Protein AF-M2A6C0-F1 (afdb_monomer)

Mean predicted aligned error: 3.57 Å

Solvent-accessible surface area (backbone atoms only — not comparable to full-atom value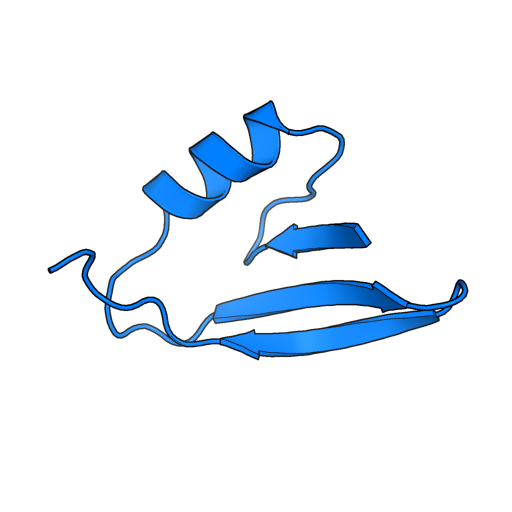s): 3055 Å² total; per-residue (Å²): 86,70,48,28,46,64,94,43,70,33,89,54,77,65,46,50,54,56,51,56,73,72,55,54,71,74,46,74,37,49,34,32,30,41,55,97,87,40,82,44,80,44,80,47,61,46,70,80,96,123

Secondary structure (DSSP, 8-state):
-EEEETTEE-SSHHHHHHHHHTPPTT--EEEEEEETTEEEEEEE-PPP--

Radius of gyration: 10.95 Å; Cα contacts (8 Å, |Δi|>4): 73; chains: 1; bounding box: 22×21×33 Å

InterPro domains:
  IPR036034 PDZ superfamily [G3DSA:2.30.42.10] (1-50)
  IPR036034 PDZ superfamily [SSF50156] (2-49)

pLDDT: mean 89.6, std 5.73, range [62.16, 96.0]

Nearest PDB structures (foldseek):
  7w23-assembly1_A  TM=9.475E-01  e=3.608E-03  Mycobacterium tuberculosis H37Rv
  7w21-assembly1_A  TM=9.473E-01  e=4.373E-03  Mycobacterium tuberculosis H37Rv
  7w4t-assembly1_A-3  TM=9.517E-01  e=4.971E-03  Mycobacterium tuberculosis H37Rv
  7w25-assembly1_A  TM=9.467E-01  e=7.302E-03  Mycobacterium tuberculosis H37Rv
  2kjp-assembly1_A  TM=7.009E-01  e=8.336E-02  Bacillus subtilis

Sequence (50 aa):
MIVKLASQKIEDIYDYTYAIEALKIGETVEIVVNREGQDVTLSITPGSRD

Structure (mmCIF, N/CA/C/O backbone):
data_AF-M2A6C0-F1
#
_entry.id   AF-M2A6C0-F1
#
loop_
_atom_site.group_PDB
_atom_site.id
_atom_site.type_symbol
_atom_site.label_atom_id
_atom_site.label_alt_id
_atom_site.label_comp_id
_atom_site.label_asym_id
_atom_site.label_entity_id
_atom_site.label_seq_id
_atom_site.pdbx_PDB_ins_code
_atom_site.Cartn_x
_atom_site.Cartn_y
_atom_site.Cartn_z
_at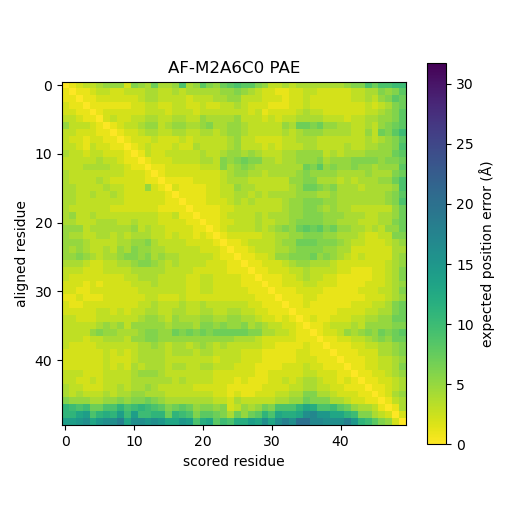om_site.occupancy
_atom_site.B_iso_or_equiv
_atom_site.auth_seq_id
_atom_site.auth_comp_id
_atom_site.auth_asym_id
_atom_site.auth_atom_id
_atom_site.pdbx_PDB_model_num
ATOM 1 N N . MET A 1 1 ? -12.072 2.333 4.634 1.00 85.69 1 MET A N 1
ATOM 2 C CA . MET A 1 1 ? -10.925 3.250 4.430 1.00 85.69 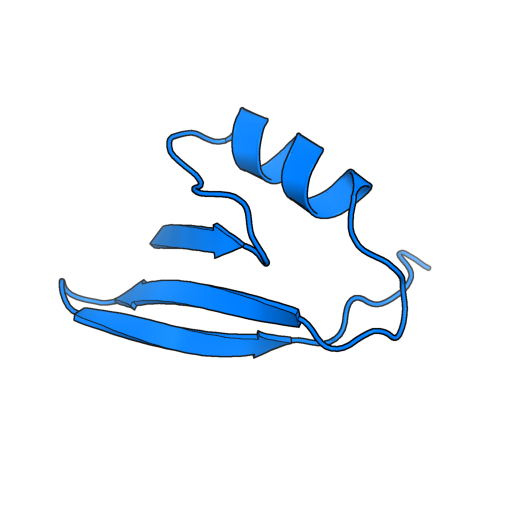1 MET A CA 1
ATOM 3 C C . MET A 1 1 ? -9.690 2.415 4.143 1.00 85.69 1 MET A C 1
ATOM 5 O O . MET A 1 1 ? -9.573 1.359 4.746 1.00 85.69 1 MET A O 1
ATOM 9 N N . ILE A 1 2 ? -8.810 2.827 3.229 1.00 87.75 2 ILE A N 1
ATOM 10 C CA . ILE A 1 2 ? -7.525 2.137 3.024 1.00 87.75 2 ILE A CA 1
ATOM 11 C C . ILE A 1 2 ? -6.589 2.589 4.141 1.00 87.75 2 ILE A C 1
ATOM 13 O O . ILE A 1 2 ? -6.452 3.787 4.353 1.00 87.75 2 ILE A O 1
ATOM 17 N N . VAL A 1 3 ? -5.995 1.642 4.862 1.00 92.88 3 VAL A N 1
ATOM 18 C CA . VAL A 1 3 ? -5.093 1.930 5.992 1.00 92.88 3 VAL A CA 1
ATOM 19 C C . VAL A 1 3 ? -3.651 1.513 5.700 1.00 92.88 3 VAL A C 1
ATOM 21 O O . VAL A 1 3 ? -2.713 2.022 6.315 1.00 92.88 3 VAL A O 1
ATOM 24 N N . LYS A 1 4 ? -3.452 0.611 4.732 1.00 92.19 4 LYS A N 1
ATOM 25 C CA . LYS A 1 4 ? -2.133 0.179 4.263 1.00 92.19 4 LYS A CA 1
ATOM 26 C C . LYS A 1 4 ? -2.209 -0.292 2.814 1.00 92.19 4 LYS A C 1
ATOM 28 O O . LYS A 1 4 ? -3.156 -0.988 2.452 1.00 92.19 4 LYS A O 1
ATOM 33 N N . LEU A 1 5 ? -1.203 0.046 2.016 1.00 91.69 5 LEU A N 1
ATOM 34 C CA . LEU A 1 5 ? -1.017 -0.432 0.650 1.00 91.69 5 LEU A CA 1
ATOM 35 C C . LEU A 1 5 ? 0.423 -0.926 0.494 1.00 91.69 5 LEU A C 1
ATOM 37 O O . LEU A 1 5 ? 1.368 -0.179 0.741 1.00 91.69 5 LEU A O 1
ATOM 41 N N . ALA A 1 6 ? 0.589 -2.193 0.118 1.00 88.44 6 ALA A N 1
ATOM 42 C CA . ALA A 1 6 ? 1.871 -2.889 0.134 1.00 88.44 6 ALA A CA 1
ATOM 43 C C . ALA A 1 6 ? 2.590 -2.696 1.488 1.00 88.44 6 ALA A C 1
ATOM 45 O O . ALA A 1 6 ? 2.045 -3.026 2.544 1.00 88.44 6 ALA A O 1
ATOM 46 N N . SER A 1 7 ? 3.797 -2.131 1.483 1.00 84.81 7 SER A N 1
ATOM 47 C CA . SER A 1 7 ? 4.578 -1.853 2.696 1.00 84.81 7 SER A CA 1
ATOM 48 C C . SER A 1 7 ? 4.291 -0.481 3.318 1.00 84.81 7 SER A C 1
ATOM 50 O O . SER A 1 7 ? 4.824 -0.184 4.386 1.00 84.81 7 SER A O 1
ATOM 52 N N . GLN A 1 8 ? 3.457 0.349 2.687 1.00 88.81 8 GLN A N 1
ATOM 53 C CA . GLN A 1 8 ? 3.228 1.738 3.076 1.00 88.81 8 GLN A CA 1
ATOM 54 C C . GLN A 1 8 ? 1.917 1.893 3.852 1.00 88.81 8 GLN A C 1
ATOM 56 O O . GLN A 1 8 ? 0.854 1.443 3.422 1.00 88.81 8 GLN A O 1
ATOM 61 N N . LYS A 1 9 ? 1.991 2.532 5.023 1.00 91.69 9 LYS A N 1
ATOM 62 C CA . LYS A 1 9 ? 0.807 2.955 5.779 1.00 91.69 9 LYS A CA 1
ATOM 63 C C . LYS A 1 9 ? 0.195 4.177 5.089 1.00 91.69 9 LYS A C 1
ATOM 65 O O . LYS A 1 9 ? 0.939 5.030 4.623 1.00 91.69 9 LY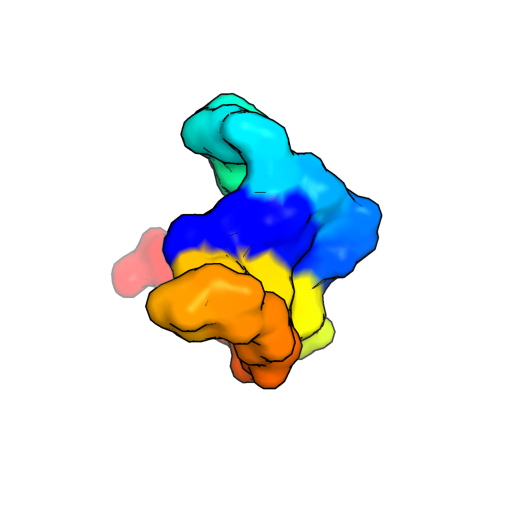S A O 1
ATOM 70 N N . ILE A 1 10 ? -1.132 4.233 5.021 1.00 91.00 10 ILE A N 1
ATOM 71 C CA . ILE A 1 10 ? -1.868 5.341 4.402 1.00 91.00 10 ILE A CA 1
ATOM 72 C C . ILE A 1 10 ? -2.544 6.133 5.519 1.00 91.00 10 ILE A C 1
ATOM 74 O O . ILE A 1 10 ? -3.451 5.611 6.172 1.00 91.00 10 ILE A O 1
ATOM 78 N N . GLU A 1 11 ? -2.082 7.356 5.774 1.00 90.38 11 GLU A N 1
ATOM 79 C CA . GLU A 1 11 ? -2.647 8.248 6.794 1.00 90.38 11 GLU A CA 1
ATOM 80 C C . GLU A 1 11 ? -3.543 9.322 6.164 1.00 90.38 11 GLU A C 1
ATOM 82 O O . GLU A 1 11 ? -4.541 9.722 6.770 1.00 90.38 11 GLU A O 1
ATOM 87 N N . ASP A 1 12 ? -3.255 9.715 4.920 1.00 88.19 12 ASP A N 1
ATOM 88 C CA . ASP A 1 12 ? -4.066 10.647 4.140 1.00 88.19 12 ASP A CA 1
ATOM 89 C C . ASP A 1 12 ? -4.174 10.274 2.643 1.00 88.19 12 ASP A C 1
ATOM 91 O O . ASP A 1 12 ? -3.780 9.195 2.194 1.00 88.19 12 ASP A O 1
ATOM 95 N N . ILE A 1 13 ? -4.790 11.156 1.850 1.00 83.81 13 ILE A N 1
ATOM 96 C CA . ILE A 1 13 ? -5.008 10.937 0.413 1.00 83.81 13 ILE A CA 1
ATOM 97 C C . ILE A 1 13 ? -3.734 11.104 -0.439 1.00 83.81 13 ILE A C 1
ATOM 99 O O . ILE A 1 13 ? -3.659 10.569 -1.547 1.00 83.81 13 ILE A O 1
ATOM 103 N N . TYR A 1 14 ? -2.723 11.820 0.050 1.00 86.38 14 TYR A N 1
ATOM 104 C CA . TYR A 1 14 ? -1.461 12.016 -0.662 1.00 86.38 14 TYR A CA 1
ATOM 105 C C . TYR A 1 14 ? -0.574 10.779 -0.544 1.00 86.38 14 TYR A C 1
ATOM 107 O O . TYR A 1 14 ? -0.006 10.350 -1.550 1.00 86.38 14 TYR A O 1
ATOM 115 N N . ASP A 1 15 ? -0.560 10.136 0.626 1.00 85.38 15 ASP A N 1
ATOM 116 C CA . ASP A 1 15 ? 0.102 8.840 0.823 1.00 85.38 15 ASP A CA 1
ATOM 117 C C . ASP A 1 15 ? -0.379 7.802 -0.190 1.00 85.38 15 ASP A C 1
ATOM 119 O O . ASP A 1 15 ? 0.414 7.045 -0.746 1.00 85.38 15 ASP A O 1
ATOM 123 N N . TYR A 1 16 ? -1.684 7.796 -0.474 1.00 84.00 16 TYR A N 1
ATOM 124 C CA . TYR A 1 16 ? -2.277 6.894 -1.455 1.00 84.00 16 TYR A CA 1
ATOM 125 C C . TYR A 1 16 ? -1.744 7.132 -2.873 1.00 84.00 16 TYR A C 1
ATOM 127 O O . TYR A 1 16 ? -1.517 6.175 -3.612 1.00 84.00 16 TYR A O 1
ATOM 135 N N . THR A 1 17 ? -1.510 8.394 -3.246 1.00 85.06 17 THR A N 1
ATOM 136 C CA . THR A 1 17 ? -0.982 8.746 -4.572 1.00 85.06 17 THR A CA 1
ATOM 137 C C . THR A 1 17 ? 0.435 8.200 -4.736 1.00 85.06 17 THR A C 1
ATOM 139 O O . THR A 1 17 ? 0.696 7.464 -5.686 1.00 85.06 17 THR A O 1
ATOM 142 N N . TYR A 1 18 ? 1.313 8.456 -3.762 1.00 85.62 18 TYR A N 1
ATOM 143 C CA . TYR A 1 18 ? 2.682 7.929 -3.773 1.00 85.62 18 TYR A CA 1
ATOM 144 C C . TYR A 1 18 ? 2.726 6.403 -3.728 1.00 85.62 18 TYR A C 1
ATOM 146 O O . TYR A 1 18 ? 3.520 5.776 -4.430 1.00 85.62 18 TYR A O 1
ATOM 154 N N . ALA A 1 19 ? 1.854 5.798 -2.923 1.00 86.38 19 ALA A N 1
ATOM 155 C CA . ALA A 1 19 ? 1.825 4.358 -2.768 1.00 86.38 19 ALA A CA 1
ATOM 156 C C . A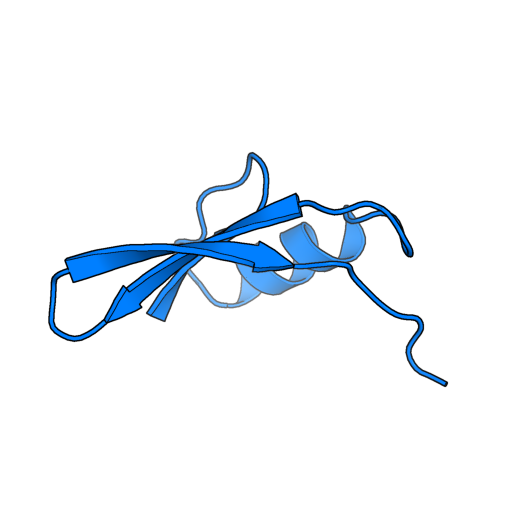LA A 1 19 ? 1.435 3.653 -4.075 1.00 86.38 19 ALA A C 1
ATOM 158 O O . ALA A 1 19 ? 2.003 2.606 -4.359 1.00 86.38 19 ALA A O 1
ATOM 159 N N . ILE A 1 20 ? 0.529 4.223 -4.886 1.00 86.44 20 ILE A N 1
ATOM 160 C CA . ILE A 1 20 ? 0.176 3.687 -6.214 1.00 86.44 20 ILE A CA 1
ATOM 161 C C . ILE A 1 20 ? 1.324 3.828 -7.210 1.00 86.44 20 ILE A C 1
ATOM 163 O O . ILE A 1 20 ? 1.589 2.885 -7.952 1.00 86.44 20 ILE A O 1
ATOM 167 N N . GLU A 1 21 ? 1.993 4.981 -7.245 1.00 84.56 21 GLU A N 1
ATOM 168 C CA . GLU A 1 21 ? 3.107 5.224 -8.173 1.00 84.56 21 GLU A CA 1
ATOM 169 C C . GLU A 1 21 ? 4.274 4.254 -7.948 1.00 84.56 21 GLU A C 1
ATOM 171 O O . GLU A 1 21 ? 4.989 3.907 -8.887 1.00 84.56 21 GLU A O 1
ATOM 176 N N . ALA A 1 22 ? 4.445 3.778 -6.713 1.00 85.12 22 ALA A N 1
ATOM 177 C CA . ALA A 1 22 ? 5.450 2.785 -6.362 1.00 85.12 22 ALA A CA 1
ATOM 178 C C . ALA A 1 22 ? 5.071 1.339 -6.750 1.00 85.12 22 ALA A C 1
ATOM 180 O O . ALA A 1 22 ? 5.924 0.449 -6.671 1.00 85.12 22 ALA A O 1
ATOM 181 N N . LEU A 1 23 ? 3.819 1.069 -7.144 1.00 89.62 23 LEU A N 1
ATOM 182 C CA . LEU A 1 23 ? 3.376 -0.284 -7.480 1.00 89.62 23 LEU A CA 1
ATOM 183 C C . LEU A 1 23 ? 3.827 -0.705 -8.877 1.00 89.62 23 LEU A C 1
ATOM 185 O O . LEU A 1 23 ? 3.803 0.061 -9.839 1.00 89.62 23 LEU A O 1
ATOM 189 N N . LYS A 1 24 ? 4.160 -1.989 -9.005 1.00 88.56 24 LYS A N 1
ATOM 190 C CA . LYS A 1 24 ? 4.432 -2.615 -10.297 1.00 88.56 24 LYS A CA 1
ATOM 191 C C . LYS A 1 24 ? 3.158 -3.216 -10.873 1.00 88.56 24 LYS A C 1
ATOM 193 O O . LYS A 1 24 ? 2.437 -3.953 -10.202 1.00 88.56 24 LYS A O 1
ATOM 198 N N . ILE A 1 25 ? 2.905 -2.926 -12.145 1.00 90.44 25 ILE A N 1
ATOM 199 C CA . ILE A 1 25 ? 1.792 -3.514 -12.895 1.00 90.44 25 ILE A CA 1
ATOM 200 C C . ILE A 1 25 ? 1.994 -5.029 -12.991 1.00 90.44 25 ILE A C 1
ATOM 202 O O . ILE A 1 25 ? 3.090 -5.500 -13.292 1.00 90.44 25 ILE A O 1
ATOM 206 N N . GLY A 1 26 ? 0.923 -5.785 -12.749 1.00 91.81 26 GLY A N 1
ATOM 207 C CA . GLY A 1 26 ? 0.935 -7.246 -12.809 1.00 91.81 26 GLY A CA 1
ATOM 208 C C . GLY A 1 26 ? 1.518 -7.941 -11.574 1.00 91.81 26 GLY A C 1
ATOM 209 O O . GLY A 1 26 ? 1.425 -9.163 -11.489 1.00 91.81 26 GLY A O 1
ATOM 210 N N . GLU A 1 27 ? 2.065 -7.202 -10.603 1.00 91.44 27 GLU A N 1
ATOM 211 C CA . GLU A 1 27 ? 2.557 -7.768 -9.343 1.00 91.44 27 GLU A CA 1
ATOM 212 C C . GLU A 1 27 ? 1.464 -7.717 -8.272 1.00 91.44 27 GLU A C 1
ATOM 214 O O . GLU A 1 27 ? 0.939 -6.654 -7.950 1.00 91.44 27 GLU A O 1
ATOM 219 N N . THR A 1 28 ? 1.098 -8.872 -7.716 1.00 92.94 28 THR A N 1
ATOM 220 C CA . THR A 1 28 ? 0.108 -8.923 -6.638 1.00 92.94 28 THR A CA 1
ATOM 221 C C . THR A 1 28 ? 0.682 -8.319 -5.360 1.00 92.94 28 THR A C 1
ATOM 223 O O . THR A 1 28 ? 1.733 -8.740 -4.883 1.00 92.94 28 THR A O 1
ATOM 226 N N . VAL A 1 29 ? -0.045 -7.371 -4.777 1.00 93.81 29 VAL A N 1
ATOM 227 C CA . VAL A 1 29 ? 0.297 -6.699 -3.523 1.00 93.81 29 VAL A CA 1
ATOM 228 C C . VAL A 1 29 ? -0.836 -6.819 -2.513 1.00 93.81 29 VAL A C 1
ATOM 230 O O . VAL A 1 29 ? -2.004 -6.987 -2.870 1.00 93.81 29 VAL A O 1
ATOM 233 N N . GLU A 1 30 ? -0.497 -6.723 -1.232 1.00 94.81 30 GLU A N 1
ATOM 234 C CA . GLU A 1 30 ? -1.489 -6.674 -0.163 1.00 94.81 30 GLU A CA 1
ATOM 235 C C . GLU A 1 30 ? -2.010 -5.250 0.044 1.00 94.81 30 GLU A C 1
ATOM 237 O O . GLU A 1 30 ? -1.260 -4.274 0.016 1.00 94.81 30 GLU A O 1
ATOM 242 N N . ILE A 1 31 ? -3.305 -5.135 0.303 1.00 94.50 31 ILE A N 1
ATOM 24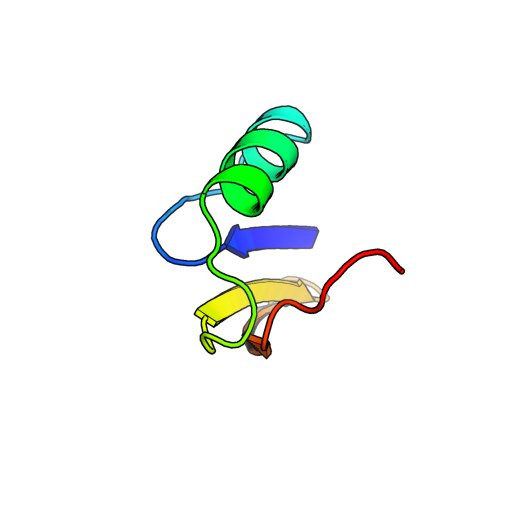3 C CA . ILE A 1 31 ? -3.959 -3.912 0.750 1.00 94.50 31 ILE A CA 1
ATOM 244 C C . ILE A 1 31 ? -4.760 -4.229 2.008 1.00 94.50 31 ILE A C 1
ATOM 246 O O . ILE A 1 31 ? -5.444 -5.248 2.083 1.00 94.50 31 ILE A O 1
ATOM 250 N N . VAL A 1 32 ? -4.684 -3.352 3.004 1.00 95.06 32 VAL A N 1
ATOM 251 C CA . VAL A 1 32 ? -5.494 -3.458 4.217 1.00 95.06 32 VAL A CA 1
ATOM 252 C C . VAL A 1 32 ? -6.523 -2.345 4.196 1.00 95.06 32 VAL A C 1
ATOM 254 O O . VAL A 1 32 ? -6.188 -1.161 4.064 1.00 95.06 32 VAL A O 1
ATOM 257 N N . VAL A 1 33 ? -7.787 -2.732 4.327 1.00 94.38 33 VAL A N 1
ATOM 258 C CA . VAL A 1 33 ? -8.909 -1.804 4.409 1.00 94.38 33 VAL A CA 1
ATOM 259 C C . VAL A 1 33 ? -9.615 -1.964 5.741 1.00 94.38 33 VAL A C 1
ATOM 261 O O . VAL A 1 33 ? -9.947 -3.070 6.146 1.00 94.38 33 VAL A O 1
ATOM 264 N N . ASN A 1 34 ? -9.904 -0.851 6.402 1.00 93.81 34 ASN A N 1
ATOM 265 C CA . ASN A 1 34 ? -10.815 -0.852 7.530 1.00 93.81 34 ASN A CA 1
ATOM 266 C C . ASN A 1 34 ? -12.261 -0.830 7.012 1.00 93.81 34 ASN A C 1
ATOM 268 O O . ASN A 1 34 ? -12.655 0.090 6.274 1.00 93.81 34 ASN A O 1
ATOM 272 N N . ARG A 1 35 ? -13.035 -1.848 7.383 1.00 93.19 35 ARG A N 1
ATOM 273 C CA . ARG A 1 35 ? -14.448 -2.023 7.059 1.00 93.19 35 ARG A CA 1
ATOM 274 C C . ARG A 1 35 ? -15.213 -2.215 8.362 1.00 93.19 35 ARG A C 1
ATOM 276 O O . ARG A 1 35 ? -14.992 -3.185 9.072 1.00 93.19 35 ARG A O 1
ATOM 283 N N . GLU A 1 36 ? -16.070 -1.249 8.689 1.00 92.94 36 GLU A N 1
ATOM 284 C CA . GLU A 1 36 ? -16.870 -1.258 9.927 1.00 92.94 36 GLU A CA 1
ATOM 285 C C . GLU A 1 36 ? -16.026 -1.429 11.208 1.00 92.94 36 GLU A C 1
ATOM 287 O O . GLU A 1 36 ? -16.432 -2.093 12.157 1.00 92.94 36 GLU A O 1
ATOM 292 N N . GLY A 1 37 ? -14.825 -0.838 11.239 1.00 93.44 37 GLY A N 1
ATOM 293 C CA . GLY A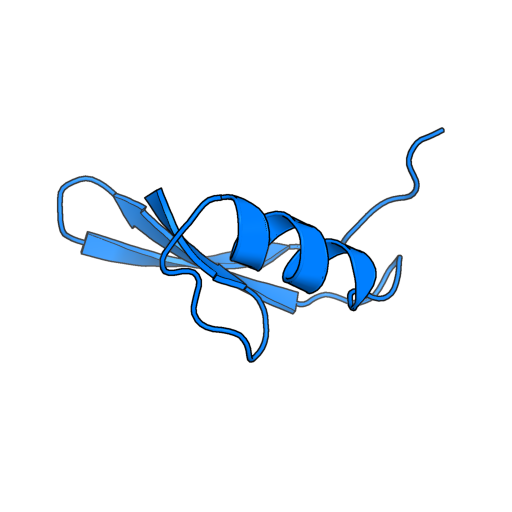 1 37 ? -13.906 -0.950 12.374 1.00 93.44 37 GLY A CA 1
ATO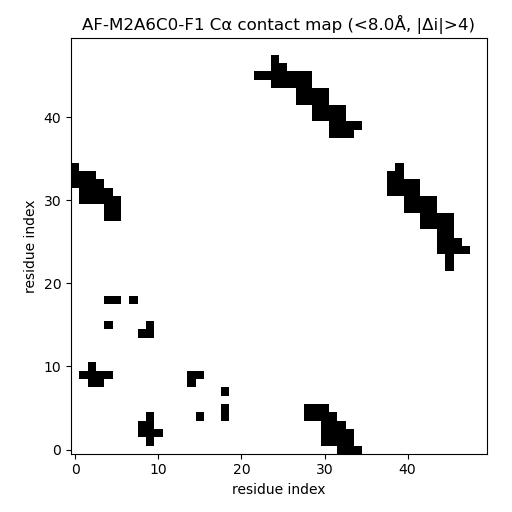M 294 C C . GLY A 1 37 ? -13.036 -2.209 12.365 1.00 93.44 37 GLY A C 1
ATOM 295 O O . GLY A 1 37 ? -12.172 -2.334 13.228 1.00 93.44 37 GLY A O 1
ATOM 296 N N . GLN A 1 38 ? -13.204 -3.106 11.391 1.00 94.00 38 GLN A N 1
ATOM 297 C CA . GLN A 1 38 ? -12.379 -4.302 11.227 1.00 94.00 38 GLN A CA 1
ATOM 298 C C . GLN A 1 38 ? -11.385 -4.138 10.083 1.00 94.00 38 GLN A C 1
ATOM 300 O O . GLN A 1 3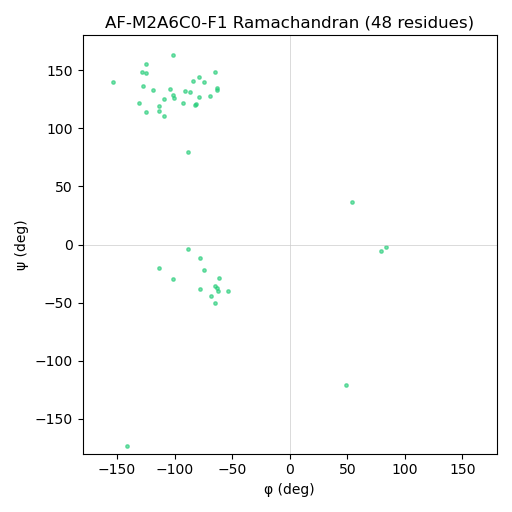8 ? -11.754 -3.722 8.985 1.00 94.00 38 GLN A O 1
ATOM 305 N N . ASP A 1 39 ? -10.135 -4.514 10.323 1.00 95.12 39 ASP A N 1
ATOM 306 C CA . ASP A 1 39 ? -9.110 -4.524 9.287 1.00 95.12 39 ASP A CA 1
ATOM 307 C C . ASP A 1 39 ? -9.216 -5.806 8.460 1.00 95.12 39 ASP A C 1
ATOM 309 O O . ASP A 1 39 ? -9.113 -6.921 8.972 1.00 95.12 39 ASP A O 1
ATOM 313 N N . VAL A 1 40 ? -9.437 -5.632 7.160 1.00 96.00 40 VAL A N 1
ATOM 314 C CA . VAL A 1 40 ? -9.562 -6.703 6.176 1.00 96.00 40 VAL A CA 1
ATOM 315 C C . VAL A 1 40 ? -8.383 -6.612 5.218 1.00 96.00 40 VAL A C 1
ATOM 317 O O . VAL A 1 40 ? -8.218 -5.608 4.520 1.00 96.00 40 VAL A O 1
ATOM 320 N N . THR A 1 41 ? -7.577 -7.669 5.170 1.00 96.00 41 THR A N 1
ATOM 321 C CA . THR A 1 41 ? -6.475 -7.800 4.212 1.00 96.00 41 THR A CA 1
ATOM 322 C C . THR A 1 41 ? -6.984 -8.411 2.914 1.00 96.00 41 THR A C 1
ATOM 324 O O . THR A 1 41 ? -7.678 -9.428 2.919 1.00 96.00 41 THR A O 1
ATOM 327 N N . LEU A 1 42 ? -6.629 -7.791 1.795 1.00 94.88 42 LEU A N 1
ATOM 328 C CA . LEU A 1 42 ? -6.962 -8.232 0.448 1.00 94.88 42 LEU A CA 1
ATOM 329 C C . LEU A 1 42 ? -5.683 -8.290 -0.387 1.00 94.88 42 LEU A C 1
ATOM 331 O O . LEU A 1 42 ? -4.780 -7.477 -0.206 1.00 94.88 42 LEU A O 1
ATOM 335 N N . SER A 1 43 ? -5.627 -9.214 -1.340 1.00 94.94 43 SER A N 1
ATOM 336 C CA . SER A 1 43 ? -4.584 -9.237 -2.365 1.00 94.94 43 SER A CA 1
ATOM 337 C C . SER A 1 43 ? -5.137 -8.645 -3.656 1.00 94.94 43 SER A C 1
ATOM 339 O O . SER A 1 43 ? -6.180 -9.081 -4.143 1.00 94.94 43 SER A O 1
ATOM 341 N N . ILE A 1 44 ? -4.451 -7.646 -4.204 1.00 92.62 44 ILE A N 1
ATOM 342 C CA . ILE A 1 44 ? -4.831 -6.965 -5.444 1.00 92.62 44 ILE A CA 1
ATOM 343 C C . ILE A 1 44 ? -3.676 -7.005 -6.438 1.00 92.62 44 ILE A C 1
ATOM 345 O O . ILE A 1 44 ? -2.516 -6.951 -6.047 1.00 92.62 44 ILE A O 1
ATOM 349 N N . THR A 1 45 ? -3.988 -7.060 -7.729 1.00 93.56 45 THR A N 1
ATOM 350 C CA . THR A 1 45 ? -2.988 -6.962 -8.799 1.00 93.56 45 THR A CA 1
ATOM 351 C C . THR A 1 45 ? -3.232 -5.664 -9.569 1.00 93.56 45 THR A C 1
ATOM 353 O O . THR A 1 45 ? -4.293 -5.536 -10.186 1.00 93.56 45 THR A O 1
ATOM 356 N N . PRO A 1 46 ? -2.308 -4.686 -9.535 1.00 91.94 46 PRO A N 1
ATOM 357 C CA . PRO A 1 46 ? -2.449 -3.432 -10.265 1.00 91.94 46 PRO A CA 1
ATOM 358 C C . PRO A 1 46 ? -2.477 -3.668 -11.778 1.00 91.94 46 PRO A C 1
ATOM 360 O O . PRO A 1 46 ? -1.637 -4.392 -12.319 1.00 91.94 46 PRO A O 1
ATOM 363 N N . GLY A 1 47 ? -3.440 -3.042 -12.456 1.00 89.75 47 GLY A N 1
ATOM 364 C CA . GLY A 1 47 ? -3.552 -3.024 -13.917 1.00 89.75 47 GLY A CA 1
ATOM 365 C C . GLY A 1 47 ? -3.057 -1.710 -14.526 1.00 89.75 47 GLY A C 1
ATOM 366 O O . GLY A 1 47 ? -2.936 -0.705 -13.824 1.00 89.75 47 GLY A O 1
ATOM 367 N N . SER A 1 48 ? -2.792 -1.716 -15.838 1.00 85.94 48 SER A N 1
ATOM 368 C CA . SER A 1 48 ? -2.575 -0.474 -16.597 1.00 85.94 48 SER A CA 1
ATOM 369 C C . SER A 1 48 ? -3.859 0.357 -16.622 1.00 85.94 48 SER A C 1
ATOM 371 O O . SER A 1 48 ? -4.962 -0.193 -16.627 1.00 85.94 48 SER A O 1
ATOM 373 N N . ARG A 1 49 ? -3.713 1.682 -16.656 1.00 75.94 49 ARG A N 1
ATOM 374 C CA . ARG A 1 49 ? -4.806 2.602 -16.983 1.00 75.94 49 ARG A CA 1
ATOM 375 C C . ARG A 1 49 ? -4.827 2.779 -18.506 1.00 75.94 49 ARG A C 1
ATOM 377 O O . ARG A 1 49 ? -4.293 3.770 -18.991 1.00 75.94 49 ARG A O 1
ATOM 384 N N . ASP A 1 50 ? -5.401 1.815 -19.220 1.00 62.16 50 ASP A N 1
ATOM 385 C CA . ASP A 1 50 ? -5.736 1.901 -20.654 1.00 62.16 50 ASP A CA 1
ATOM 386 C C . ASP A 1 50 ? -7.256 1.850 -20.849 1.00 62.16 50 ASP A C 1
ATOM 388 O O . ASP A 1 50 ? -7.921 1.111 -20.081 1.00 62.16 50 ASP A O 1
#

Organism: NCBI:txid1263867

Foldseek 3Di:
DWQDWAPFGDPDPVSVVVSVVPDDAQDWGWTWDQDPNDTDIDIDGDHDPD